Protein AF-A0A024EK20-F1 (afdb_monomer_lite)

InterPro domains:
  IPR036396 Cytochrome P450 superfamily [G3DSA:1.10.630.10] (1-147)
  IPR036396 Cytochrome P450 superfamily [SSF48264] (7-98)

Secondary structure (DSSP, 8-state):
--HHHHTTSS--HHHHHHHHHTTSEEEETTTTEEEE-SHHHHHHHHH-TT--SS-TT-SS-GGGTTSHHHHHHTT-GGG--THHHHHHHHHHHHHHTT--HHHHHHHHHTS---SSHHHHHIIIIIHHHHHHHHHTT-PPPPPP----

Radius of gyration: 21.8 Å; chains: 1; bounding box: 48×34×69 Å

pLDDT: mean 89.92, std 10.31, range [45.84, 97.5]

Sequence (148 aa):
MDPIIAATHTDPYPYYARLRAEGGLVFHQGLKLWVASSAQAVAAVLAHRDCHVRPAAEPVPKGIADGMAGKVFGQLMRMNEGERQRCPRSAIEPGFALIDVVEVNALVSARLITPDADGLYNAMFRGPVCVVAALLGFHRLRAGRSVS

Organism: NCBI:txid1147786

Structure (mmCIF, N/CA/C/O backbone):
data_AF-A0A024EK20-F1
#
_entry.id   AF-A0A024EK20-F1
#
loop_
_atom_site.group_PDB
_atom_site.id
_atom_site.type_symbol
_atom_site.label_atom_id
_atom_site.label_alt_id
_atom_site.label_comp_id
_atom_site.label_asym_id
_atom_site.label_entity_id
_atom_site.label_seq_id
_atom_site.pdbx_PDB_ins_code
_atom_site.Cartn_x
_atom_site.Cartn_y
_atom_site.Cartn_z
_atom_site.occupancy
_atom_site.B_iso_or_equiv
_atom_site.auth_seq_id
_atom_site.auth_comp_id
_atom_site.auth_asym_id
_atom_site.auth_atom_id
_atom_site.pdbx_PDB_model_num
ATOM 1 N N . MET A 1 1 ? 3.972 11.016 20.501 1.00 81.00 1 MET A N 1
ATOM 2 C CA . MET A 1 1 ? 4.086 10.423 19.155 1.00 81.00 1 MET A CA 1
ATOM 3 C C . MET A 1 1 ? 2.761 9.761 18.850 1.00 81.00 1 MET A C 1
ATOM 5 O O . MET A 1 1 ? 2.305 8.982 19.681 1.00 81.00 1 MET A O 1
ATOM 9 N N . ASP A 1 2 ? 2.127 10.133 17.745 1.00 89.62 2 ASP A N 1
ATOM 10 C CA . ASP A 1 2 ? 0.911 9.482 17.253 1.00 89.62 2 ASP A CA 1
ATOM 11 C C . ASP A 1 2 ? 1.260 8.437 16.165 1.00 89.62 2 ASP A C 1
ATOM 13 O O . ASP A 1 2 ? 2.407 8.408 15.701 1.00 89.62 2 ASP A O 1
ATOM 17 N N . PRO A 1 3 ? 0.310 7.574 15.760 1.00 89.94 3 PRO A N 1
ATOM 18 C CA . PRO A 1 3 ? 0.549 6.521 14.775 1.00 89.94 3 PRO A CA 1
ATOM 19 C C . PRO A 1 3 ? 1.042 7.002 13.406 1.00 89.94 3 PRO A C 1
ATOM 21 O O . PRO A 1 3 ? 1.777 6.273 12.745 1.00 89.94 3 PRO A O 1
ATOM 24 N N . ILE A 1 4 ? 0.651 8.201 12.967 1.00 91.88 4 ILE A N 1
ATOM 25 C CA . ILE A 1 4 ? 1.035 8.736 11.655 1.00 91.88 4 ILE A CA 1
ATOM 26 C C . ILE A 1 4 ? 2.481 9.226 11.709 1.00 91.88 4 ILE A C 1
ATOM 28 O O . ILE A 1 4 ? 3.279 8.886 10.839 1.00 91.88 4 ILE A O 1
ATOM 32 N N . ILE A 1 5 ? 2.846 9.959 12.762 1.00 92.56 5 ILE A N 1
ATOM 33 C CA . ILE A 1 5 ? 4.222 10.431 12.971 1.00 92.56 5 ILE A CA 1
ATOM 34 C C . ILE A 1 5 ? 5.175 9.252 13.202 1.00 92.56 5 ILE A C 1
ATOM 36 O O . ILE A 1 5 ? 6.322 9.284 12.751 1.00 92.56 5 ILE A O 1
ATOM 40 N N . ALA A 1 6 ? 4.710 8.195 13.876 1.00 92.81 6 ALA A N 1
ATOM 41 C CA . ALA A 1 6 ? 5.500 6.987 14.082 1.00 92.81 6 ALA A CA 1
ATOM 42 C C . ALA A 1 6 ? 5.962 6.370 12.752 1.00 92.81 6 ALA A C 1
ATOM 44 O O . ALA A 1 6 ? 7.110 5.956 12.655 1.00 92.81 6 ALA A O 1
ATOM 45 N N . ALA A 1 7 ? 5.139 6.385 11.6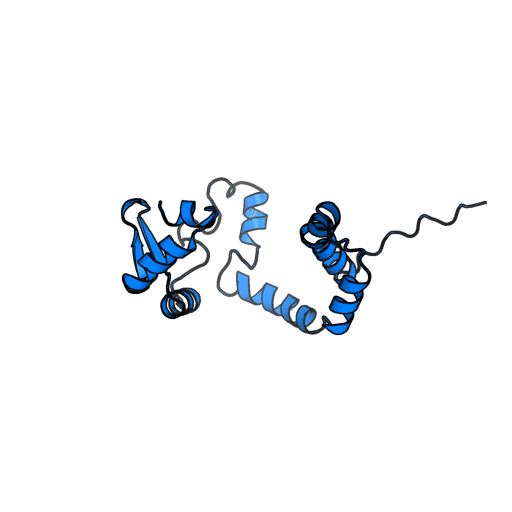99 1.00 89.94 7 ALA A N 1
ATOM 46 C CA . ALA A 1 7 ? 5.501 5.811 10.399 1.00 89.94 7 ALA A CA 1
ATOM 47 C C . ALA A 1 7 ? 6.734 6.461 9.743 1.00 89.94 7 ALA A C 1
ATOM 49 O O . ALA A 1 7 ? 7.382 5.835 8.907 1.00 89.94 7 ALA A O 1
ATOM 50 N N . THR A 1 8 ? 7.072 7.693 10.131 1.00 93.19 8 THR A N 1
ATOM 51 C CA . THR A 1 8 ? 8.235 8.437 9.625 1.00 93.19 8 THR A CA 1
ATOM 52 C C . THR A 1 8 ? 9.340 8.615 10.668 1.00 93.19 8 THR A C 1
ATOM 54 O O . THR A 1 8 ? 10.322 9.304 10.404 1.00 93.19 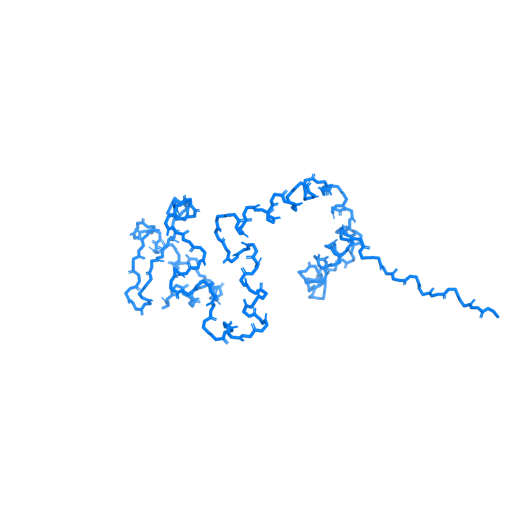8 THR A O 1
ATOM 57 N N . HIS A 1 9 ? 9.183 8.053 11.869 1.00 94.06 9 HIS A N 1
ATOM 58 C CA . HIS A 1 9 ? 10.192 8.150 12.921 1.00 94.06 9 HIS A CA 1
ATOM 59 C C . HIS A 1 9 ? 11.378 7.223 12.628 1.00 94.06 9 HIS A C 1
ATOM 61 O O . HIS A 1 9 ? 11.190 6.115 12.133 1.00 94.06 9 HIS A O 1
ATOM 67 N N . THR A 1 10 ? 12.594 7.649 12.985 1.00 95.50 10 THR A N 1
ATOM 68 C CA . THR A 1 10 ? 13.831 6.881 12.746 1.00 95.50 10 THR A CA 1
ATOM 69 C C . THR A 1 10 ? 13.816 5.507 13.418 1.00 95.50 10 THR A C 1
ATOM 71 O O . THR A 1 10 ? 14.330 4.542 12.864 1.00 95.50 10 THR A O 1
ATOM 74 N N . ASP A 1 11 ? 13.207 5.413 14.600 1.00 95.12 11 ASP A N 1
ATOM 75 C CA . ASP A 1 11 ? 13.003 4.153 15.318 1.00 95.12 11 ASP A CA 1
ATOM 76 C C . ASP A 1 11 ? 11.565 4.064 15.856 1.00 95.12 11 ASP A C 1
ATOM 78 O O . ASP A 1 11 ? 11.273 4.562 16.949 1.00 95.12 11 ASP A O 1
ATOM 82 N N . PRO A 1 12 ? 10.614 3.522 15.080 1.00 95.56 12 PRO A N 1
ATOM 83 C CA . PRO A 1 12 ? 9.216 3.465 15.492 1.00 95.56 12 PRO A CA 1
ATOM 84 C C . PRO A 1 12 ? 8.878 2.199 16.289 1.00 95.56 12 PRO A C 1
ATOM 86 O O . PRO A 1 12 ? 7.772 2.065 16.821 1.00 95.56 12 PRO A O 1
ATOM 89 N N . TYR A 1 13 ? 9.812 1.252 16.394 1.00 95.12 13 TYR A N 1
ATOM 90 C CA . TYR A 1 13 ? 9.545 -0.075 16.940 1.00 95.12 13 TYR A CA 1
ATOM 91 C C . TYR A 1 13 ? 9.150 -0.070 18.425 1.00 95.12 13 TYR A C 1
ATOM 93 O O . TYR A 1 13 ? 8.209 -0.799 18.764 1.00 95.12 13 TYR A O 1
ATOM 101 N N . PRO A 1 14 ? 9.740 0.767 19.308 1.00 95.12 14 PRO A N 1
ATOM 102 C CA . PRO A 1 14 ? 9.278 0.885 20.692 1.00 95.12 14 PRO A CA 1
ATOM 103 C C . PRO A 1 14 ? 7.827 1.372 20.804 1.00 95.12 14 PRO A C 1
ATOM 105 O O . PRO A 1 14 ? 7.084 0.953 21.692 1.00 95.12 14 PRO A O 1
ATOM 108 N N . TYR A 1 15 ? 7.390 2.248 19.895 1.00 93.25 15 TYR A N 1
ATOM 109 C CA . TYR A 1 15 ? 6.005 2.711 19.846 1.00 93.25 15 TYR A CA 1
ATOM 110 C C . TYR A 1 15 ? 5.056 1.589 19.398 1.00 93.25 15 TYR A C 1
ATOM 112 O O . TYR A 1 15 ? 4.066 1.316 20.078 1.00 93.25 15 TYR A O 1
ATOM 120 N N . TYR A 1 16 ? 5.393 0.866 18.326 1.00 93.88 16 TYR A N 1
ATOM 121 C CA . TYR A 1 16 ? 4.591 -0.271 17.860 1.00 93.88 16 TYR A CA 1
ATOM 122 C C . TYR A 1 16 ? 4.528 -1.419 18.874 1.00 93.88 16 TYR A C 1
ATOM 124 O O . TYR A 1 16 ? 3.502 -2.089 18.973 1.00 93.88 16 TYR A O 1
ATOM 132 N N . ALA A 1 17 ? 5.594 -1.644 19.648 1.00 94.06 17 ALA A N 1
ATOM 133 C CA . ALA A 1 17 ? 5.604 -2.645 20.712 1.00 94.06 17 ALA A CA 1
ATOM 134 C C . ALA A 1 17 ? 4.563 -2.340 21.799 1.00 94.06 17 ALA A C 1
ATOM 136 O O . ALA A 1 17 ? 3.838 -3.246 22.209 1.00 94.06 17 ALA A O 1
ATOM 137 N N . ARG A 1 18 ? 4.427 -1.070 22.205 1.00 93.06 18 ARG A N 1
ATOM 138 C CA . ARG A 1 18 ? 3.392 -0.646 23.162 1.00 93.06 18 ARG A CA 1
ATOM 139 C C . ARG A 1 18 ? 1.985 -0.856 22.612 1.00 93.06 18 ARG A C 1
ATOM 141 O O . ARG A 1 18 ? 1.178 -1.505 23.265 1.00 93.06 18 ARG A O 1
ATOM 148 N N . LEU A 1 19 ? 1.729 -0.432 21.373 1.00 92.06 19 LEU A N 1
ATOM 149 C CA . LEU A 1 19 ? 0.428 -0.647 20.727 1.00 92.06 19 LEU A CA 1
ATOM 150 C C . LEU A 1 19 ? 0.046 -2.130 20.623 1.00 92.06 19 LEU A C 1
ATOM 152 O O . LEU A 1 19 ? -1.134 -2.468 20.679 1.00 92.06 19 LEU A O 1
ATOM 156 N N . ARG A 1 20 ? 1.023 -3.029 20.441 1.00 93.75 20 ARG A N 1
ATOM 157 C CA . ARG A 1 20 ? 0.767 -4.477 20.449 1.00 93.75 20 ARG A CA 1
ATOM 158 C C . ARG A 1 20 ? 0.411 -4.992 21.840 1.00 93.75 20 ARG A C 1
ATOM 160 O O . ARG A 1 20 ? -0.474 -5.835 21.947 1.00 93.75 20 ARG A O 1
ATOM 167 N N . ALA A 1 21 ? 1.075 -4.489 22.880 1.00 93.50 21 ALA A N 1
ATOM 168 C CA . ALA A 1 21 ? 0.801 -4.864 24.266 1.00 93.50 21 ALA A CA 1
ATOM 169 C C . ALA A 1 21 ? -0.602 -4.429 24.735 1.00 93.50 21 ALA A C 1
ATOM 171 O O . ALA A 1 21 ? -1.185 -5.077 25.596 1.00 93.50 21 ALA A O 1
ATOM 172 N N . GLU A 1 22 ? -1.174 -3.389 24.122 1.00 91.12 22 GLU A N 1
ATOM 173 C CA . GLU A 1 22 ? -2.534 -2.889 24.387 1.00 91.12 22 GLU A CA 1
ATOM 174 C C . GLU A 1 22 ? -3.654 -3.725 23.728 1.00 91.12 22 GLU A C 1
ATOM 176 O O . GLU A 1 22 ? -4.821 -3.346 23.771 1.00 91.12 22 GLU A O 1
ATOM 181 N N . GLY A 1 23 ? -3.327 -4.873 23.120 1.00 86.56 23 GLY A N 1
ATOM 182 C CA . GLY A 1 23 ? -4.309 -5.804 22.545 1.00 86.56 23 GLY A CA 1
ATOM 183 C C . GLY A 1 23 ? -4.365 -5.819 21.016 1.00 86.56 23 GLY A C 1
ATOM 184 O O . GLY A 1 23 ? -5.153 -6.561 20.435 1.00 86.56 23 GLY A O 1
ATOM 185 N N . GLY A 1 24 ? -3.512 -5.052 20.331 1.00 88.19 24 GLY A N 1
ATOM 186 C CA . GLY A 1 24 ? -3.319 -5.185 18.884 1.00 88.19 24 GLY A CA 1
ATOM 187 C C . GLY A 1 24 ? -4.331 -4.452 17.996 1.00 88.19 24 GLY A C 1
ATOM 188 O O . GLY A 1 24 ? -4.067 -4.319 16.803 1.00 88.19 24 GLY A O 1
ATOM 189 N N . LEU A 1 25 ? -5.447 -3.960 18.544 1.00 95.62 25 LEU A N 1
ATOM 190 C CA . LEU A 1 25 ? -6.407 -3.084 17.865 1.00 95.62 25 LEU A CA 1
ATOM 191 C C . LEU A 1 25 ? -6.903 -2.013 18.844 1.00 95.62 25 LEU A C 1
ATOM 193 O O . LEU A 1 25 ? -7.671 -2.310 19.755 1.00 95.62 25 LEU A O 1
ATOM 197 N N . VAL A 1 26 ? -6.465 -0.768 18.656 1.00 94.75 26 VAL A N 1
ATOM 198 C CA . VAL A 1 26 ? -6.724 0.327 19.606 1.00 94.75 26 VAL A CA 1
ATOM 199 C C . VAL A 1 26 ? -7.320 1.529 18.886 1.00 94.75 26 VAL A C 1
ATOM 201 O O . VAL A 1 26 ? -6.878 1.893 17.795 1.00 94.75 26 VAL A O 1
ATOM 204 N N . PHE A 1 27 ? -8.315 2.173 19.497 1.00 95.12 27 PHE A N 1
ATOM 205 C CA . PHE A 1 27 ? -8.850 3.434 18.993 1.00 95.12 27 PHE A CA 1
ATOM 206 C C . PHE A 1 27 ? -8.003 4.615 19.484 1.00 95.12 27 PHE A C 1
ATOM 208 O O . PHE A 1 27 ? -7.943 4.911 20.679 1.00 95.12 27 PHE A O 1
ATOM 215 N N . HIS A 1 28 ? -7.364 5.321 18.556 1.00 94.12 28 HIS A N 1
ATOM 216 C CA . HIS A 1 28 ? -6.553 6.494 18.851 1.00 94.12 28 HIS A CA 1
ATOM 217 C C . HIS A 1 28 ? -7.425 7.757 18.902 1.00 94.12 28 HIS A C 1
ATOM 219 O O . HIS A 1 28 ? -7.715 8.375 17.875 1.00 94.12 28 HIS A O 1
ATOM 225 N N . GLN A 1 29 ? -7.803 8.173 20.114 1.00 93.69 29 GLN A N 1
ATOM 226 C CA . GLN A 1 29 ? -8.745 9.275 20.366 1.00 93.69 29 GLN A CA 1
ATOM 227 C C . GLN A 1 29 ? -8.372 10.589 19.660 1.00 93.69 29 GLN A C 1
ATOM 229 O O . GLN A 1 29 ? -9.224 11.222 19.041 1.00 93.69 29 GLN A O 1
ATOM 234 N N . GLY A 1 30 ? -7.093 10.981 19.690 1.00 93.06 30 GLY A N 1
ATOM 235 C CA . GLY A 1 30 ? -6.644 12.251 19.104 1.00 93.06 30 GLY A CA 1
ATOM 236 C C . GLY A 1 30 ? -6.760 12.316 17.577 1.00 93.06 30 GLY A C 1
ATOM 237 O O . GLY A 1 30 ? -7.002 13.383 17.027 1.00 93.06 30 GLY A O 1
ATOM 238 N N . LEU A 1 31 ? -6.641 11.170 16.898 1.00 93.69 31 LEU A N 1
ATOM 239 C CA . LEU A 1 31 ? -6.736 11.074 15.432 1.00 93.69 31 LEU A CA 1
ATOM 240 C C . LEU A 1 31 ? -8.089 10.520 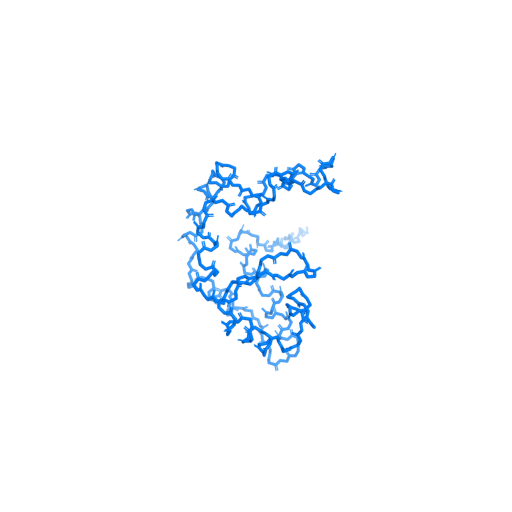14.969 1.00 93.69 31 LEU A C 1
ATOM 242 O O . LEU A 1 31 ? -8.355 10.479 13.772 1.00 93.69 31 LEU A O 1
ATOM 246 N N . LYS A 1 32 ? -8.934 10.087 15.912 1.00 94.75 32 LYS A N 1
ATOM 247 C CA . LYS A 1 32 ? -10.243 9.472 15.667 1.00 94.75 32 LYS A CA 1
ATOM 248 C C . LYS A 1 32 ? -10.179 8.310 14.666 1.00 94.75 32 LYS A C 1
ATOM 250 O O . LYS A 1 32 ? -11.024 8.200 13.782 1.00 94.75 32 LYS A O 1
ATOM 255 N N . LEU A 1 33 ? -9.175 7.446 14.812 1.00 93.94 33 LEU A N 1
ATOM 256 C CA . LEU A 1 33 ? -8.962 6.283 13.948 1.00 93.94 33 LEU A CA 1
ATOM 257 C C . LEU A 1 33 ? -8.654 5.023 14.752 1.00 93.94 33 LEU A C 1
ATOM 259 O O . LEU A 1 33 ? -8.214 5.091 15.900 1.00 93.94 33 LEU A O 1
ATOM 263 N N . TRP A 1 34 ? -8.862 3.872 14.123 1.00 95.19 34 TRP A N 1
ATOM 264 C CA . TRP A 1 34 ? -8.442 2.576 14.645 1.00 95.19 34 TRP A CA 1
ATOM 265 C C . TRP A 1 34 ? -7.031 2.239 14.167 1.00 95.19 34 TRP A C 1
ATOM 267 O O . TRP A 1 34 ? -6.708 2.420 12.995 1.00 95.19 34 TRP A O 1
ATOM 277 N N . VAL A 1 35 ? -6.206 1.722 15.074 1.00 95.56 35 VAL A N 1
ATOM 278 C CA . VAL A 1 35 ? -4.840 1.274 14.798 1.00 95.56 35 VAL A CA 1
ATOM 279 C C . VAL A 1 35 ? -4.768 -0.230 15.007 1.00 95.56 35 VAL A C 1
ATOM 281 O O . VAL A 1 35 ? -4.817 -0.700 16.142 1.00 95.56 35 VAL A O 1
ATOM 284 N N . ALA A 1 36 ? -4.629 -0.980 13.916 1.00 96.75 36 ALA A N 1
ATOM 285 C CA . ALA A 1 36 ? -4.282 -2.394 13.962 1.00 96.75 36 ALA A CA 1
ATOM 286 C C . ALA A 1 36 ? -2.752 -2.532 14.019 1.00 96.75 36 ALA A C 1
ATOM 288 O O . ALA A 1 36 ? -2.052 -2.093 13.110 1.00 96.75 36 ALA A O 1
ATOM 289 N N . SER A 1 37 ? -2.228 -3.107 15.099 1.00 95.31 37 SER A N 1
ATOM 290 C CA . SER A 1 37 ? -0.790 -3.176 15.399 1.00 95.31 37 SER A CA 1
ATOM 291 C C . SER A 1 37 ? -0.262 -4.606 15.563 1.00 95.31 37 SER A C 1
ATOM 293 O O . SER A 1 37 ? 0.952 -4.818 15.491 1.00 95.31 37 SER A O 1
ATOM 295 N N . SER A 1 38 ? -1.139 -5.597 15.767 1.00 94.62 38 SER A N 1
ATOM 296 C CA . SER A 1 38 ? -0.775 -7.020 15.771 1.00 94.62 38 SER A CA 1
ATOM 297 C C . SER A 1 38 ? -0.992 -7.654 14.397 1.00 94.62 38 SER A C 1
ATOM 299 O O . SER A 1 38 ? -1.881 -7.248 13.651 1.00 94.62 38 SER A O 1
ATOM 301 N N . ALA A 1 39 ? -0.212 -8.690 14.066 1.00 95.25 39 ALA A N 1
ATOM 302 C CA . ALA A 1 39 ? -0.371 -9.417 12.803 1.00 95.25 39 ALA A CA 1
ATOM 303 C C . ALA A 1 39 ? -1.798 -9.969 12.632 1.00 95.25 39 ALA A C 1
ATOM 305 O O . ALA A 1 39 ? -2.370 -9.876 11.551 1.00 95.25 39 ALA A O 1
ATOM 306 N N . GLN A 1 40 ? -2.395 -10.473 13.718 1.00 95.62 40 GLN A N 1
ATOM 307 C CA . GLN A 1 40 ? -3.771 -10.964 13.727 1.00 95.62 40 GLN A CA 1
ATOM 308 C C . GLN A 1 40 ? -4.784 -9.850 13.434 1.00 95.62 40 GLN A C 1
ATOM 310 O O . GLN A 1 40 ? -5.655 -10.037 12.589 1.00 95.62 40 GLN A O 1
ATOM 315 N N . ALA A 1 41 ? -4.671 -8.693 14.096 1.00 96.50 41 ALA A N 1
ATOM 316 C CA . ALA A 1 41 ? -5.583 -7.574 13.871 1.00 96.50 41 ALA A CA 1
ATOM 317 C C . ALA A 1 41 ? -5.440 -7.004 12.455 1.00 96.50 41 ALA A C 1
ATOM 319 O O . ALA A 1 41 ? -6.442 -6.736 11.799 1.00 96.50 41 ALA A O 1
ATOM 320 N N . VAL A 1 42 ? -4.206 -6.870 11.957 1.00 96.81 42 VAL A N 1
ATOM 321 C CA . VAL A 1 42 ? -3.936 -6.413 10.586 1.00 96.81 42 VAL A CA 1
ATOM 322 C C . VAL A 1 42 ? -4.543 -7.377 9.570 1.00 96.81 42 VAL A C 1
ATOM 324 O O . VAL A 1 42 ? -5.266 -6.939 8.679 1.00 96.81 42 VAL A O 1
ATOM 327 N N . ALA A 1 43 ? -4.313 -8.684 9.722 1.00 97.50 43 ALA A N 1
ATOM 328 C CA . ALA A 1 43 ? -4.891 -9.689 8.834 1.00 97.50 43 ALA A CA 1
ATOM 329 C C . ALA A 1 43 ? -6.427 -9.673 8.872 1.00 97.50 43 ALA A C 1
ATOM 331 O O . ALA A 1 43 ? -7.061 -9.720 7.821 1.00 97.50 43 ALA A O 1
ATOM 332 N N . ALA A 1 44 ? -7.024 -9.548 10.063 1.00 96.69 44 ALA A N 1
ATOM 333 C CA . ALA A 1 44 ? -8.472 -9.459 10.219 1.00 96.69 44 ALA A CA 1
ATOM 334 C C . ALA A 1 44 ? -9.045 -8.229 9.502 1.00 96.69 44 ALA A C 1
ATOM 336 O O . ALA A 1 44 ? -10.005 -8.370 8.754 1.00 96.69 44 ALA A O 1
ATOM 337 N N . VAL A 1 45 ? -8.436 -7.049 9.668 1.00 96.38 45 VAL A N 1
ATOM 338 C CA . VAL A 1 45 ? -8.864 -5.812 8.992 1.00 96.38 45 VAL A CA 1
ATOM 339 C C . VAL A 1 45 ? -8.733 -5.931 7.474 1.00 96.38 45 VAL A C 1
ATOM 341 O O . VAL A 1 45 ? -9.674 -5.598 6.762 1.00 96.38 45 VAL A O 1
ATOM 344 N N . LEU A 1 46 ? -7.607 -6.445 6.968 1.00 95.62 46 LEU A N 1
ATOM 345 C CA . LEU A 1 46 ? -7.376 -6.596 5.524 1.00 95.62 46 LEU A CA 1
ATOM 346 C C . LEU A 1 46 ? -8.308 -7.623 4.860 1.00 95.62 46 LEU A C 1
ATOM 348 O O . LEU A 1 46 ? -8.539 -7.538 3.657 1.00 95.62 46 LEU A O 1
ATOM 352 N N . ALA A 1 47 ? -8.830 -8.589 5.620 1.00 95.75 47 ALA A N 1
ATOM 353 C CA . ALA A 1 47 ? -9.774 -9.594 5.133 1.00 95.75 47 ALA A CA 1
ATOM 354 C C . ALA A 1 47 ? -11.249 -9.220 5.375 1.00 95.75 47 ALA A C 1
ATOM 356 O O . ALA A 1 47 ? -12.146 -9.908 4.879 1.00 95.75 47 ALA A O 1
ATOM 357 N N . HIS A 1 48 ? -11.529 -8.173 6.158 1.00 95.56 48 HIS A N 1
ATOM 358 C CA . HIS A 1 48 ? -12.892 -7.837 6.551 1.00 95.56 48 HIS A CA 1
ATOM 359 C C . HIS A 1 48 ? -13.638 -7.137 5.415 1.00 95.56 48 HIS A C 1
ATOM 361 O O . HIS A 1 48 ? -13.220 -6.086 4.937 1.00 95.56 48 HIS A O 1
ATOM 367 N N . ARG A 1 49 ? -14.801 -7.672 5.030 1.00 91.88 49 ARG A N 1
ATOM 368 C CA . ARG A 1 49 ? -15.581 -7.175 3.883 1.00 91.88 49 ARG A CA 1
ATOM 369 C C . ARG A 1 49 ? -16.004 -5.703 3.997 1.00 91.88 49 ARG A C 1
ATOM 371 O O . ARG A 1 49 ? -16.189 -5.060 2.978 1.00 91.88 49 ARG A O 1
ATOM 378 N N . ASP A 1 50 ? -16.188 -5.202 5.222 1.00 91.94 50 ASP A N 1
ATOM 379 C CA . ASP A 1 50 ? -16.629 -3.821 5.470 1.00 91.94 50 ASP A CA 1
ATOM 380 C C . ASP A 1 50 ? -15.441 -2.831 5.530 1.00 91.94 50 ASP A C 1
ATOM 382 O O . ASP A 1 50 ? -15.633 -1.615 5.585 1.00 91.94 50 ASP A O 1
ATOM 386 N N . CYS A 1 51 ? -14.200 -3.332 5.536 1.00 93.50 51 CYS A N 1
ATOM 387 C CA . CYS A 1 51 ? -12.993 -2.511 5.515 1.00 93.50 51 CYS A CA 1
ATOM 388 C C . CYS A 1 51 ? -12.601 -2.213 4.067 1.00 93.50 51 CYS A C 1
ATOM 390 O O . CYS A 1 51 ? -11.876 -2.971 3.433 1.00 93.50 51 CYS A O 1
ATOM 392 N N . HIS A 1 52 ? -13.094 -1.090 3.550 1.00 93.19 52 HIS A N 1
ATOM 393 C CA . HIS A 1 52 ? -12.840 -0.673 2.173 1.00 93.19 52 HIS A CA 1
ATOM 394 C C . HIS A 1 52 ? -11.586 0.200 2.036 1.00 93.19 52 HIS A C 1
ATOM 396 O O . HIS A 1 52 ? -11.234 0.969 2.933 1.00 93.19 52 HIS A O 1
ATOM 402 N N . VAL A 1 53 ? -10.979 0.179 0.848 1.00 93.75 53 VAL A N 1
ATOM 403 C CA . VAL A 1 53 ? -9.840 1.032 0.465 1.00 93.75 53 VAL A CA 1
ATOM 404 C C . VAL A 1 53 ? -10.166 2.530 0.464 1.00 93.75 53 VAL A C 1
ATOM 406 O O . VAL A 1 53 ? -9.267 3.362 0.609 1.00 93.75 53 VAL A O 1
ATOM 409 N N . ARG A 1 54 ? -11.442 2.900 0.298 1.00 94.19 54 ARG A N 1
ATOM 410 C CA . ARG A 1 54 ? -11.921 4.290 0.310 1.00 94.19 54 ARG A CA 1
ATOM 411 C C . ARG A 1 54 ? -13.158 4.428 1.202 1.00 94.19 54 ARG A C 1
ATOM 413 O O . ARG A 1 54 ? -14.018 3.546 1.177 1.00 94.19 54 ARG A O 1
ATOM 420 N N . PRO A 1 55 ? -13.311 5.546 1.936 1.00 91.69 55 PRO A N 1
ATOM 421 C CA . PRO A 1 55 ? -14.562 5.849 2.624 1.00 91.69 55 PRO A CA 1
ATOM 422 C C . PRO A 1 55 ? -15.737 5.868 1.639 1.00 91.69 55 PRO A C 1
ATOM 424 O O . PRO A 1 55 ? -15.632 6.462 0.568 1.00 91.69 55 PRO A O 1
ATOM 427 N N . ALA A 1 56 ? -16.877 5.282 2.015 1.00 90.00 56 ALA A N 1
ATOM 428 C CA . ALA A 1 56 ? -18.052 5.198 1.140 1.00 90.00 56 ALA A CA 1
ATOM 429 C C . ALA A 1 56 ? -18.567 6.576 0.676 1.00 90.00 56 ALA A C 1
ATOM 431 O O . ALA A 1 56 ? -19.036 6.715 -0.449 1.00 90.00 56 ALA A O 1
ATOM 432 N N . ALA A 1 57 ? -18.436 7.601 1.526 1.00 92.25 57 ALA A N 1
ATOM 433 C CA . ALA A 1 57 ? -18.813 8.979 1.211 1.00 92.25 57 ALA A CA 1
ATOM 434 C C . ALA A 1 57 ? -17.763 9.741 0.375 1.00 92.25 57 ALA A C 1
ATOM 436 O O . ALA A 1 57 ? -18.038 10.844 -0.091 1.00 92.25 57 ALA A O 1
ATOM 437 N N . GLU A 1 58 ? -16.558 9.190 0.200 1.00 94.75 58 GLU A N 1
ATOM 438 C CA . GLU A 1 58 ? -15.461 9.829 -0.535 1.00 94.75 58 GLU A CA 1
ATOM 439 C C . GLU A 1 58 ? -14.656 8.805 -1.366 1.00 94.75 58 GLU A C 1
ATOM 441 O O . GLU A 1 58 ? -13.443 8.622 -1.160 1.00 94.75 58 GLU A O 1
ATOM 446 N N . PRO A 1 59 ? -15.318 8.117 -2.325 1.00 93.75 59 PRO A N 1
ATOM 447 C CA . PRO A 1 59 ? -14.667 7.123 -3.178 1.00 93.75 59 PRO A CA 1
ATOM 448 C C . PRO A 1 59 ? -13.523 7.747 -3.988 1.00 93.75 59 PRO A C 1
ATOM 450 O O . PRO A 1 59 ? -12.447 7.164 -4.086 1.00 93.75 59 PRO A O 1
ATOM 453 N N . VAL A 1 60 ? -13.709 8.980 -4.468 1.00 96.19 60 VAL A N 1
ATOM 454 C CA . VAL A 1 60 ? -12.651 9.840 -5.016 1.00 96.19 60 VAL A CA 1
ATOM 455 C C . VAL A 1 60 ? -12.430 11.005 -4.041 1.00 96.19 60 VAL A C 1
ATOM 457 O O . VAL A 1 60 ? -13.423 11.583 -3.598 1.00 96.19 60 VAL A O 1
ATOM 460 N N . PRO A 1 61 ? -11.177 11.364 -3.687 1.00 95.38 61 PRO A N 1
ATOM 461 C CA . PRO A 1 61 ? -10.908 12.504 -2.816 1.00 95.38 61 PRO A CA 1
ATOM 462 C C . PRO A 1 61 ? -11.523 13.799 -3.358 1.00 95.38 61 PRO A C 1
ATOM 464 O O . PRO A 1 61 ? -11.326 14.132 -4.529 1.00 95.38 61 PRO A O 1
ATOM 467 N N . LYS A 1 62 ? -12.208 14.563 -2.503 1.00 96.12 62 LYS A N 1
ATOM 468 C CA . LYS A 1 62 ? -12.934 15.788 -2.885 1.00 96.12 62 LYS A CA 1
ATOM 469 C C . LYS A 1 62 ? -12.046 16.796 -3.608 1.00 96.12 62 LYS A C 1
ATOM 471 O O . LYS A 1 62 ? -12.469 17.387 -4.590 1.00 96.12 62 LYS A O 1
ATOM 476 N N . GLY A 1 63 ? -10.790 16.928 -3.177 1.00 96.56 63 GLY A N 1
ATOM 477 C CA . GLY A 1 63 ? -9.829 17.862 -3.774 1.00 96.56 63 GLY A CA 1
ATOM 478 C C . GLY A 1 63 ? -9.447 17.564 -5.229 1.00 96.56 63 GLY A C 1
ATOM 479 O O . GLY A 1 63 ? -8.874 18.428 -5.882 1.00 96.56 63 GLY A O 1
ATOM 480 N N . ILE A 1 64 ? -9.747 16.366 -5.747 1.00 96.44 64 ILE A N 1
ATOM 481 C CA . ILE A 1 64 ? -9.470 15.995 -7.145 1.00 96.44 64 ILE A CA 1
ATOM 482 C C . ILE A 1 64 ? -10.719 15.552 -7.912 1.00 96.44 64 ILE A C 1
ATOM 484 O O . ILE A 1 64 ? -10.607 15.252 -9.101 1.00 96.44 64 ILE A O 1
ATOM 488 N N . ALA A 1 65 ? -11.880 15.489 -7.253 1.00 95.88 65 ALA A N 1
ATOM 489 C CA . ALA A 1 65 ? -13.083 14.844 -7.772 1.00 95.88 65 ALA A CA 1
ATOM 490 C C . ALA A 1 65 ? -13.566 15.451 -9.098 1.00 95.88 65 ALA A C 1
ATOM 492 O O . ALA A 1 65 ? -13.902 14.709 -10.019 1.00 95.88 65 ALA A O 1
ATOM 493 N N . ASP A 1 66 ? -13.506 16.777 -9.224 1.00 95.69 66 ASP A N 1
ATOM 494 C CA . ASP A 1 66 ? -14.035 17.505 -10.385 1.00 95.69 66 ASP A CA 1
ATOM 495 C C . ASP A 1 66 ? -13.067 17.541 -11.585 1.00 95.69 66 ASP A C 1
ATOM 497 O O . ASP A 1 66 ? -13.398 18.043 -12.660 1.00 95.69 66 ASP A O 1
ATOM 501 N N . GLY A 1 67 ? -11.853 17.004 -11.426 1.00 95.69 67 GLY A N 1
ATOM 502 C CA . GLY A 1 67 ? -10.790 17.070 -12.425 1.00 95.69 67 GLY A CA 1
ATOM 503 C C . GLY A 1 67 ? -10.525 15.760 -13.167 1.00 95.69 67 GLY A C 1
ATOM 504 O O . GLY A 1 67 ? -10.981 14.674 -12.805 1.00 95.69 67 GLY A O 1
ATOM 505 N N . MET A 1 68 ? -9.669 15.841 -14.191 1.00 96.88 68 MET A N 1
ATOM 506 C CA . MET A 1 68 ? -9.144 14.654 -14.882 1.00 96.88 68 MET A CA 1
ATOM 507 C C . MET A 1 68 ? -8.399 13.709 -13.932 1.00 96.88 68 MET A C 1
ATOM 509 O O . MET A 1 68 ? -8.492 12.493 -14.082 1.00 96.88 68 MET A O 1
ATOM 513 N N . ALA A 1 69 ? -7.720 14.260 -12.922 1.00 96.25 69 ALA A N 1
ATOM 514 C CA . ALA A 1 69 ? -7.083 13.473 -11.873 1.00 96.25 69 ALA A CA 1
ATOM 515 C C . ALA A 1 69 ? -8.099 12.597 -11.120 1.00 96.25 69 ALA A C 1
ATOM 517 O O . ALA A 1 69 ? -7.826 11.420 -10.905 1.00 96.25 69 ALA A O 1
ATOM 518 N N . GLY A 1 70 ? -9.283 13.124 -10.789 1.00 96.56 70 GLY A N 1
ATOM 519 C CA . GLY A 1 70 ? -10.362 12.361 -10.160 1.00 96.56 70 GLY A CA 1
ATOM 520 C C . GLY A 1 70 ? -10.902 11.249 -11.053 1.00 96.56 70 GLY A C 1
ATOM 521 O O . GLY A 1 70 ? -11.098 10.129 -10.582 1.00 96.56 70 GLY A O 1
ATOM 522 N N . LYS A 1 71 ? -11.054 11.517 -12.357 1.00 95.62 71 LYS A N 1
ATOM 523 C CA . LYS A 1 71 ? -11.470 10.498 -13.338 1.00 95.62 71 LYS A CA 1
ATOM 524 C C . LYS A 1 71 ? -10.481 9.335 -13.406 1.00 95.62 71 LYS A C 1
ATOM 526 O O . LYS A 1 71 ? -10.900 8.185 -13.327 1.00 95.62 71 LYS A O 1
ATOM 531 N N . VAL A 1 72 ? -9.182 9.628 -13.505 1.00 95.31 72 VAL A N 1
ATOM 532 C CA . VAL A 1 72 ? -8.133 8.594 -13.510 1.00 95.31 72 VAL A CA 1
ATOM 533 C C . VAL A 1 72 ? -8.090 7.871 -12.167 1.00 95.31 72 VAL A C 1
ATOM 535 O O . VAL A 1 72 ? -8.068 6.644 -12.135 1.00 95.31 72 VAL A O 1
ATOM 538 N N . PHE A 1 73 ? -8.136 8.607 -11.053 1.00 95.50 73 PHE A N 1
ATOM 539 C CA . PHE A 1 73 ? -8.120 8.036 -9.707 1.00 95.50 73 PHE A CA 1
ATOM 540 C C . PHE A 1 73 ? -9.246 7.018 -9.509 1.00 95.50 73 PHE A C 1
ATOM 542 O O . PHE A 1 73 ? -8.993 5.910 -9.039 1.00 95.50 73 PHE A O 1
ATOM 549 N N . GLY A 1 74 ? -10.468 7.360 -9.928 1.00 93.69 74 GLY A N 1
ATOM 550 C CA . GLY A 1 74 ? -11.637 6.486 -9.832 1.00 93.69 74 GLY A CA 1
ATOM 551 C C . GLY A 1 74 ? -11.541 5.205 -10.666 1.00 93.69 74 GLY A C 1
ATOM 552 O O . GLY A 1 74 ? -12.304 4.275 -10.422 1.00 93.69 74 GLY A O 1
ATOM 553 N N . GLN A 1 75 ? -10.600 5.115 -11.608 1.00 92.56 75 GLN A N 1
ATOM 554 C CA . GLN A 1 75 ? -10.345 3.919 -12.418 1.00 92.56 75 GLN A CA 1
ATOM 555 C C . GLN A 1 75 ? -9.206 3.050 -11.869 1.00 92.56 75 GLN A C 1
ATOM 557 O O . GLN A 1 75 ? -9.029 1.916 -12.312 1.00 92.56 75 GLN A O 1
ATOM 562 N N . LEU A 1 76 ? -8.414 3.547 -10.912 1.00 94.38 76 LEU A N 1
ATOM 563 C CA . LEU A 1 76 ? -7.285 2.790 -10.380 1.00 94.38 76 LEU A CA 1
ATOM 564 C C . LEU A 1 76 ? -7.779 1.586 -9.573 1.00 94.38 76 LEU A C 1
ATOM 566 O O . LEU A 1 76 ? -8.472 1.740 -8.567 1.00 94.38 76 LEU A O 1
ATOM 570 N N . MET A 1 77 ? -7.332 0.390 -9.964 1.00 93.62 77 MET A N 1
ATOM 571 C CA . MET A 1 77 ? -7.641 -0.872 -9.283 1.00 93.62 77 MET A CA 1
ATOM 572 C C . MET A 1 77 ? -7.377 -0.802 -7.771 1.00 93.62 77 MET A C 1
ATOM 574 O O . MET A 1 77 ? -8.221 -1.197 -6.977 1.00 93.62 77 MET A O 1
ATOM 578 N N . ARG A 1 78 ? -6.230 -0.240 -7.367 1.00 93.31 78 ARG A N 1
ATOM 579 C CA . ARG A 1 78 ? -5.817 -0.111 -5.955 1.00 93.31 78 ARG A CA 1
ATOM 580 C C . ARG A 1 78 ? -6.652 0.878 -5.122 1.00 93.31 78 ARG A C 1
ATOM 582 O O . ARG A 1 78 ? -6.367 1.046 -3.944 1.00 93.31 78 ARG A O 1
ATOM 589 N N . MET A 1 79 ? -7.601 1.580 -5.742 1.00 95.31 79 MET A N 1
ATOM 590 C CA . MET A 1 79 ? -8.465 2.588 -5.112 1.00 95.31 79 MET A CA 1
ATOM 591 C C . MET A 1 79 ? -9.948 2.198 -5.164 1.00 95.31 79 MET A C 1
ATOM 593 O O . MET A 1 79 ? -10.805 3.019 -4.846 1.00 95.31 79 MET A O 1
ATOM 597 N N . ASN A 1 80 ? -10.261 0.973 -5.589 1.00 94.12 80 ASN A N 1
ATOM 598 C CA . ASN A 1 80 ? -11.623 0.499 -5.801 1.00 94.12 80 ASN A CA 1
ATOM 599 C C . ASN A 1 80 ? -11.895 -0.827 -5.084 1.00 94.12 80 ASN A C 1
ATOM 601 O O . ASN A 1 80 ? -10.975 -1.532 -4.684 1.00 94.12 80 ASN A O 1
ATOM 605 N N . GLU A 1 81 ? -13.181 -1.169 -5.014 1.00 92.25 81 GLU A N 1
ATOM 606 C CA . GLU A 1 81 ? -13.705 -2.450 -4.534 1.00 92.25 81 GLU A CA 1
ATOM 607 C C . GLU A 1 81 ? -14.526 -3.146 -5.630 1.00 92.25 81 GLU A C 1
ATOM 609 O O . GLU A 1 81 ? -14.915 -2.532 -6.634 1.00 92.25 81 GLU A O 1
ATOM 614 N N . GLY A 1 82 ? -14.855 -4.422 -5.420 1.00 91.69 82 GLY A N 1
ATOM 615 C CA . GLY A 1 82 ? -15.784 -5.160 -6.279 1.00 91.69 82 GLY A CA 1
ATOM 616 C C . GLY A 1 82 ? -15.282 -5.319 -7.717 1.00 91.69 82 GLY A C 1
ATOM 617 O O . GLY A 1 82 ? -14.087 -5.454 -7.955 1.00 91.69 82 GLY A O 1
ATOM 618 N N . GLU A 1 83 ? -16.188 -5.282 -8.697 1.00 92.25 83 GLU A N 1
ATOM 619 C CA . GLU A 1 83 ? -15.836 -5.455 -10.119 1.00 92.25 83 GLU A CA 1
ATOM 620 C C . GLU A 1 83 ? -14.856 -4.396 -10.643 1.00 92.25 83 GLU A C 1
ATOM 622 O O . GLU A 1 83 ? -13.997 -4.699 -11.468 1.00 92.25 83 GLU A O 1
ATOM 627 N N . ARG A 1 84 ? -14.910 -3.164 -10.116 1.00 91.06 84 ARG A N 1
ATOM 628 C CA . ARG A 1 84 ? -13.958 -2.101 -10.487 1.00 91.06 84 ARG A CA 1
ATOM 629 C C . ARG A 1 84 ? -12.522 -2.411 -10.056 1.00 91.06 84 ARG A C 1
ATOM 631 O O . ARG A 1 84 ? -11.588 -1.851 -10.621 1.00 91.06 84 ARG A O 1
ATOM 638 N N . GLN A 1 85 ? -12.346 -3.297 -9.080 1.00 93.44 85 GLN A N 1
ATOM 639 C CA . GLN A 1 85 ? -11.050 -3.828 -8.672 1.00 93.44 85 GLN A CA 1
ATOM 640 C C . GLN A 1 85 ? -10.760 -5.181 -9.341 1.00 93.44 85 GLN A C 1
ATOM 642 O O . GLN A 1 85 ? -9.659 -5.375 -9.853 1.00 93.44 85 GLN A O 1
ATOM 647 N N . ARG A 1 86 ? -11.736 -6.097 -9.383 1.00 93.38 86 ARG A N 1
ATOM 648 C CA . ARG A 1 86 ? -11.558 -7.465 -9.893 1.00 93.38 86 ARG A CA 1
ATOM 649 C C . ARG A 1 86 ? -11.292 -7.524 -11.390 1.00 93.38 86 ARG A C 1
ATOM 651 O O . ARG A 1 86 ? -10.305 -8.132 -11.779 1.00 93.38 86 ARG A O 1
ATOM 658 N N . CYS A 1 87 ? -12.106 -6.872 -12.221 1.00 91.88 87 CYS A N 1
ATOM 659 C CA . CYS A 1 87 ? -11.961 -6.922 -13.679 1.00 91.88 87 CYS A CA 1
ATOM 660 C C . CYS A 1 87 ? -10.555 -6.529 -14.168 1.00 91.88 87 CYS A C 1
ATOM 662 O O . CYS A 1 87 ? -9.931 -7.330 -14.869 1.00 91.88 87 CYS A O 1
ATOM 664 N N . PRO A 1 88 ? -10.006 -5.346 -13.808 1.00 91.06 88 PRO A N 1
ATOM 665 C CA . PRO A 1 88 ? -8.653 -4.993 -14.226 1.00 91.06 88 PRO A CA 1
ATOM 666 C C . PRO A 1 88 ? -7.602 -5.919 -13.608 1.00 91.06 88 PRO A C 1
ATOM 668 O O . PRO A 1 88 ? -6.623 -6.237 -14.277 1.00 91.06 88 PRO A O 1
ATOM 671 N N . ARG A 1 89 ? -7.803 -6.410 -12.375 1.00 91.31 89 ARG A N 1
ATOM 672 C CA . ARG A 1 89 ? -6.886 -7.382 -11.767 1.00 91.31 89 ARG A CA 1
ATOM 673 C C . ARG A 1 89 ? -6.815 -8.661 -12.585 1.00 91.31 89 ARG A C 1
ATOM 675 O O . ARG A 1 89 ? -5.723 -9.058 -12.963 1.00 91.31 89 ARG A O 1
ATOM 682 N N . SER A 1 90 ? -7.957 -9.265 -12.894 1.00 92.44 90 SER A N 1
ATOM 683 C CA . SER A 1 90 ? -8.032 -10.519 -13.644 1.00 92.44 90 SER A CA 1
ATOM 684 C C . SER A 1 90 ? -7.472 -10.399 -15.061 1.00 92.44 90 SER A C 1
ATOM 686 O O . SER A 1 90 ? -6.968 -11.382 -15.591 1.00 92.44 90 SER A O 1
ATOM 688 N N . ALA A 1 91 ? -7.512 -9.208 -15.665 1.00 91.56 91 ALA A N 1
ATOM 689 C CA . ALA A 1 91 ? -6.885 -8.961 -16.961 1.00 91.56 91 ALA A CA 1
ATOM 690 C C . ALA A 1 91 ? -5.345 -8.908 -16.891 1.00 91.56 91 ALA A C 1
ATOM 692 O O . ALA A 1 91 ? -4.682 -9.284 -17.853 1.00 91.56 91 ALA A O 1
ATOM 693 N N . ILE A 1 92 ? -4.771 -8.436 -15.776 1.00 89.62 92 ILE A N 1
ATOM 694 C CA . ILE A 1 92 ? -3.326 -8.171 -15.654 1.00 89.62 92 ILE A CA 1
ATOM 695 C C . ILE A 1 92 ? -2.593 -9.286 -14.880 1.00 89.62 92 ILE A C 1
ATOM 697 O O . ILE A 1 92 ? -1.470 -9.642 -15.229 1.00 89.62 92 ILE A O 1
ATOM 701 N N . GLU A 1 93 ? -3.214 -9.861 -13.847 1.00 92.44 93 GLU A N 1
ATOM 702 C CA . GLU A 1 93 ? -2.647 -10.891 -12.958 1.00 92.44 93 GLU A CA 1
ATOM 703 C C . GLU A 1 93 ? -2.060 -12.105 -13.704 1.00 92.44 93 GLU A C 1
ATOM 705 O O . GLU A 1 93 ? -0.945 -12.501 -13.359 1.00 92.44 93 GLU A O 1
ATOM 710 N N . PRO A 1 94 ? -2.686 -12.643 -14.773 1.00 93.06 94 PRO A N 1
ATOM 711 C CA . PRO A 1 94 ? -2.080 -13.723 -15.553 1.00 93.06 94 PRO A CA 1
ATOM 712 C C . PRO A 1 94 ? -0.742 -13.335 -16.195 1.00 93.06 94 PRO A C 1
ATOM 714 O O . PRO A 1 94 ? 0.166 -14.157 -16.259 1.00 93.06 94 PRO A O 1
ATOM 717 N N . GLY A 1 95 ? -0.589 -12.081 -16.633 1.00 89.62 95 GLY A N 1
ATOM 718 C CA . GLY A 1 95 ? 0.666 -11.585 -17.201 1.00 89.62 95 GLY A CA 1
ATOM 719 C C . GLY A 1 95 ? 1.795 -11.532 -16.170 1.00 89.62 95 GLY A C 1
ATOM 720 O O . GLY A 1 95 ? 2.936 -11.841 -16.496 1.00 89.62 95 GLY A O 1
ATOM 721 N N . PHE A 1 96 ? 1.482 -11.221 -14.908 1.00 88.19 96 PHE A N 1
ATOM 722 C CA . PHE A 1 96 ? 2.472 -11.250 -13.828 1.00 88.19 96 PHE A CA 1
ATOM 723 C C . PHE A 1 96 ? 2.974 -12.665 -13.521 1.00 88.19 96 PHE A C 1
ATOM 725 O O . PHE A 1 96 ? 4.134 -12.818 -13.150 1.00 88.19 96 PHE A O 1
ATOM 732 N N . ALA A 1 97 ? 2.146 -13.697 -13.712 1.00 88.94 97 ALA A N 1
ATOM 733 C CA . ALA A 1 97 ? 2.562 -15.089 -13.526 1.00 88.94 97 ALA A CA 1
ATOM 734 C C . ALA A 1 97 ? 3.597 -15.560 -14.569 1.00 88.94 97 ALA A C 1
ATOM 736 O O . ALA A 1 97 ? 4.249 -16.578 -14.356 1.00 88.94 97 ALA A O 1
ATOM 737 N N . LEU A 1 98 ? 3.755 -14.826 -15.677 1.00 90.06 98 LEU A N 1
ATOM 738 C CA . LEU A 1 98 ? 4.754 -15.106 -16.713 1.00 90.06 98 LEU A CA 1
ATOM 739 C C . LEU A 1 98 ? 6.128 -14.497 -16.406 1.00 90.06 98 LEU A C 1
ATOM 741 O O . LEU A 1 98 ? 7.080 -14.779 -17.127 1.00 90.06 98 LEU A O 1
ATOM 745 N N . ILE A 1 99 ? 6.240 -13.651 -15.378 1.00 90.94 99 ILE A N 1
ATOM 746 C CA . ILE A 1 99 ? 7.515 -13.033 -15.012 1.00 90.94 99 ILE A CA 1
ATOM 747 C C . ILE A 1 99 ? 8.412 -14.095 -14.377 1.00 90.94 99 ILE A C 1
ATOM 749 O O . ILE A 1 99 ? 8.152 -14.569 -13.270 1.00 90.94 99 ILE A O 1
ATOM 753 N N . ASP A 1 100 ? 9.492 -14.439 -15.075 1.00 92.25 100 ASP A N 1
ATOM 754 C CA . ASP A 1 100 ? 10.476 -15.400 -14.594 1.00 92.25 100 ASP A CA 1
ATOM 755 C C . ASP A 1 100 ? 11.424 -14.749 -13.579 1.00 92.25 100 ASP A C 1
ATOM 757 O O . ASP A 1 100 ? 12.125 -13.775 -13.863 1.00 92.25 100 ASP A O 1
ATOM 761 N N . VAL A 1 101 ? 11.492 -15.326 -12.379 1.00 93.00 101 VAL A N 1
ATOM 762 C CA . VAL A 1 101 ? 12.408 -14.891 -11.317 1.00 93.00 101 VAL A CA 1
ATOM 763 C C . VAL A 1 101 ? 13.871 -14.976 -11.766 1.00 93.00 101 VAL A C 1
ATOM 765 O O . VAL A 1 101 ? 14.681 -14.145 -11.354 1.00 93.00 101 VAL A O 1
ATOM 768 N N . VAL A 1 102 ? 14.231 -15.938 -12.622 1.00 94.81 102 VAL A N 1
ATOM 769 C CA . VAL A 1 102 ? 15.592 -16.054 -13.168 1.00 94.81 102 VAL A CA 1
ATOM 770 C C . VAL A 1 102 ? 15.911 -14.871 -14.082 1.00 94.81 102 VAL A C 1
ATOM 772 O O . VAL A 1 102 ? 16.985 -14.279 -13.951 1.00 94.81 102 VAL A O 1
ATOM 775 N N . GLU A 1 103 ? 14.975 -14.467 -14.944 1.00 93.19 103 GLU A N 1
ATOM 776 C CA . GLU A 1 103 ? 15.110 -13.269 -15.778 1.00 93.19 103 GLU A CA 1
ATOM 777 C C . GLU A 1 103 ? 15.240 -12.006 -14.918 1.00 93.19 103 GLU A C 1
ATOM 779 O O . GLU A 1 103 ? 16.147 -11.198 -15.134 1.00 93.19 103 GLU A O 1
ATOM 784 N N . VAL A 1 104 ? 14.390 -11.854 -13.895 1.00 93.44 104 VAL A N 1
ATOM 785 C CA . VAL A 1 104 ? 14.463 -10.726 -12.953 1.00 93.44 104 VAL A CA 1
ATOM 786 C C . VAL A 1 104 ? 15.836 -10.667 -12.287 1.00 93.44 104 VAL A C 1
ATOM 788 O O . VAL A 1 104 ? 16.465 -9.607 -12.270 1.00 93.44 104 VAL A O 1
ATOM 791 N N . ASN A 1 105 ? 16.336 -11.798 -11.786 1.00 92.69 105 ASN A N 1
ATOM 792 C CA . ASN A 1 105 ? 17.656 -11.876 -11.168 1.00 92.69 105 ASN A CA 1
ATOM 793 C C . ASN A 1 105 ? 18.763 -11.508 -12.160 1.00 92.69 105 ASN A C 1
ATOM 795 O O . ASN A 1 105 ? 19.631 -10.710 -11.820 1.00 92.69 105 ASN A O 1
ATOM 799 N N . ALA A 1 106 ? 18.708 -12.002 -13.398 1.00 92.75 106 ALA A N 1
ATOM 800 C CA . ALA A 1 106 ? 19.674 -11.641 -14.432 1.00 92.75 106 ALA A CA 1
ATOM 801 C C . ALA A 1 106 ? 19.652 -10.131 -14.742 1.00 92.75 106 ALA A C 1
ATOM 803 O O . ALA A 1 106 ? 20.708 -9.501 -14.844 1.00 92.75 106 ALA A O 1
ATOM 804 N N . LEU A 1 107 ? 18.464 -9.521 -14.834 1.00 91.38 107 LEU A N 1
ATOM 805 C CA . LEU A 1 107 ? 18.298 -8.080 -15.047 1.00 91.38 107 LEU A CA 1
ATOM 806 C C . LEU A 1 107 ? 18.838 -7.249 -13.877 1.00 91.38 107 LEU A C 1
ATOM 808 O O . LEU A 1 107 ? 19.411 -6.184 -14.116 1.00 91.38 107 LEU A O 1
ATOM 812 N N . VAL A 1 108 ? 18.670 -7.718 -12.637 1.00 91.00 108 VAL A N 1
ATOM 813 C CA . VAL A 1 108 ? 19.230 -7.085 -11.434 1.00 91.00 108 VAL A CA 1
ATOM 814 C C . VAL A 1 108 ? 20.752 -7.228 -11.413 1.00 91.00 108 VAL A C 1
ATOM 816 O O . VAL A 1 108 ? 21.450 -6.227 -11.276 1.00 91.00 108 VAL A O 1
ATOM 819 N N . SER A 1 109 ? 21.286 -8.435 -11.615 1.00 88.38 109 SER A N 1
ATOM 820 C CA . SER A 1 109 ? 22.730 -8.709 -11.605 1.00 88.38 109 SER A CA 1
ATOM 821 C C . SER A 1 109 ? 23.485 -7.996 -12.725 1.00 88.38 109 SER A C 1
ATOM 823 O O . SER A 1 109 ? 24.644 -7.633 -12.554 1.00 88.38 109 SER A O 1
ATOM 825 N N . ALA A 1 110 ? 22.836 -7.733 -13.860 1.00 86.62 110 ALA A N 1
ATOM 826 C CA . ALA A 1 110 ? 23.413 -6.948 -14.947 1.00 86.62 110 ALA A CA 1
ATOM 827 C C . ALA A 1 110 ? 23.566 -5.450 -14.611 1.00 86.62 110 ALA A C 1
ATOM 829 O O . ALA A 1 110 ? 23.929 -4.662 -15.491 1.00 86.62 110 ALA A O 1
ATOM 830 N N . ARG A 1 111 ? 23.196 -5.001 -13.402 1.00 82.75 111 ARG A N 1
ATOM 831 C CA . ARG A 1 111 ? 23.281 -3.594 -12.989 1.00 82.75 111 ARG A CA 1
ATOM 832 C C . ARG A 1 111 ? 24.492 -3.441 -12.088 1.00 82.75 111 ARG A C 1
ATOM 834 O O . ARG A 1 111 ? 24.656 -4.165 -11.114 1.00 82.75 111 ARG A O 1
ATOM 841 N N . LEU A 1 112 ? 25.342 -2.478 -12.431 1.00 76.12 112 LEU A N 1
ATOM 842 C CA . LEU A 1 112 ? 26.497 -2.132 -11.618 1.00 76.12 112 LEU A CA 1
ATOM 843 C C . LEU A 1 112 ? 26.001 -1.479 -10.325 1.00 76.12 112 LEU A C 1
ATOM 845 O O . LEU A 1 112 ? 25.454 -0.376 -10.352 1.00 76.12 112 LEU A O 1
ATOM 849 N N . ILE A 1 113 ? 26.175 -2.189 -9.215 1.00 81.12 113 ILE A N 1
ATOM 850 C CA . ILE A 1 113 ? 25.895 -1.712 -7.864 1.00 81.12 113 ILE A CA 1
ATOM 851 C C . ILE A 1 113 ? 27.228 -1.695 -7.121 1.00 81.12 113 ILE A C 1
ATOM 853 O O . ILE A 1 113 ? 27.869 -2.731 -6.955 1.00 81.12 113 ILE A O 1
ATOM 857 N N . THR A 1 114 ? 27.657 -0.509 -6.710 1.00 87.31 114 THR A N 1
ATOM 858 C CA . THR A 1 114 ? 28.857 -0.292 -5.898 1.00 87.31 114 THR A CA 1
ATOM 859 C C . THR A 1 114 ? 28.498 -0.270 -4.405 1.00 87.31 114 THR A C 1
ATOM 861 O O . THR A 1 114 ? 27.376 0.090 -4.047 1.00 87.31 114 THR A O 1
ATOM 864 N N . PRO A 1 115 ? 29.407 -0.665 -3.496 1.00 88.50 115 PRO A N 1
ATOM 865 C CA . PRO A 1 115 ? 29.168 -0.613 -2.052 1.00 88.50 115 PRO A CA 1
ATOM 866 C C . PRO A 1 115 ? 29.427 0.797 -1.484 1.00 88.50 115 PRO A C 1
ATOM 868 O O . PRO A 1 115 ? 30.096 0.957 -0.466 1.00 88.50 115 PRO A O 1
ATOM 871 N N . ASP A 1 116 ? 28.929 1.827 -2.164 1.00 91.62 116 ASP A N 1
ATOM 872 C CA . ASP A 1 116 ? 29.018 3.235 -1.776 1.00 91.62 116 ASP A CA 1
ATOM 873 C C . ASP A 1 116 ? 27.633 3.904 -1.847 1.00 91.62 116 ASP A C 1
ATOM 875 O O . ASP A 1 116 ? 26.627 3.271 -2.179 1.00 91.62 116 ASP A O 1
ATOM 879 N N . ALA A 1 117 ? 27.558 5.187 -1.484 1.00 90.25 117 ALA A N 1
ATOM 880 C CA . ALA A 1 117 ? 26.296 5.927 -1.465 1.00 90.25 117 ALA A CA 1
ATOM 881 C C . ALA A 1 117 ? 25.624 5.988 -2.850 1.00 90.25 117 ALA A C 1
ATOM 883 O O . ALA A 1 117 ? 24.402 5.849 -2.949 1.00 90.25 117 ALA A O 1
ATOM 884 N N . ASP A 1 118 ? 26.414 6.134 -3.916 1.00 88.88 118 ASP A N 1
ATOM 885 C CA . ASP A 1 118 ? 25.915 6.174 -5.291 1.00 88.88 118 ASP A CA 1
ATOM 886 C C . ASP A 1 118 ? 25.377 4.812 -5.728 1.00 88.88 118 ASP A C 1
ATOM 888 O O . ASP A 1 118 ? 24.317 4.717 -6.348 1.00 88.88 118 ASP A O 1
ATOM 892 N N . GLY A 1 119 ? 26.070 3.734 -5.375 1.00 89.75 119 GLY A N 1
ATOM 893 C CA . GLY A 1 119 ? 25.635 2.372 -5.625 1.00 89.75 119 GLY A CA 1
ATOM 894 C C . GLY A 1 119 ? 24.377 2.009 -4.847 1.00 89.75 119 GLY A C 1
ATOM 895 O O . GLY A 1 119 ? 23.469 1.417 -5.430 1.00 89.75 119 GLY A O 1
ATOM 896 N N . LEU A 1 120 ? 24.251 2.449 -3.591 1.00 89.44 120 LEU A N 1
ATOM 897 C CA . LEU A 1 120 ? 23.018 2.312 -2.814 1.00 89.44 120 LEU A CA 1
ATOM 898 C C . LEU A 1 120 ? 21.857 3.071 -3.469 1.00 89.44 120 LEU A C 1
ATOM 900 O O . LEU A 1 120 ? 20.777 2.508 -3.654 1.00 89.44 120 LEU A O 1
ATOM 904 N N . TYR A 1 121 ? 22.080 4.322 -3.881 1.00 89.12 121 TYR A N 1
ATOM 905 C CA . TYR A 1 121 ? 21.080 5.107 -4.606 1.00 89.12 121 TYR A CA 1
ATOM 906 C C . TYR A 1 121 ? 20.656 4.412 -5.910 1.00 89.12 121 TYR A C 1
ATOM 908 O O . TYR A 1 121 ? 19.463 4.271 -6.201 1.00 89.12 121 TYR A O 1
ATOM 916 N N . ASN A 1 122 ? 21.626 3.920 -6.685 1.00 88.94 122 ASN A N 1
ATOM 917 C CA . ASN A 1 122 ? 21.372 3.186 -7.918 1.00 88.94 122 ASN A CA 1
ATOM 918 C C . ASN A 1 122 ? 20.573 1.903 -7.647 1.00 88.94 122 ASN A C 1
ATOM 920 O O . ASN A 1 122 ? 19.622 1.634 -8.377 1.00 88.94 122 ASN A O 1
ATOM 924 N N . ALA A 1 123 ? 20.904 1.151 -6.598 1.00 89.62 123 ALA A N 1
ATOM 925 C CA . ALA A 1 123 ? 20.217 -0.082 -6.225 1.00 89.62 123 ALA A CA 1
ATOM 926 C C . ALA A 1 123 ? 18.779 0.159 -5.742 1.00 89.62 123 ALA A C 1
ATOM 928 O O . ALA A 1 123 ? 17.885 -0.600 -6.104 1.00 89.62 123 ALA A O 1
ATOM 929 N N . MET A 1 124 ? 18.536 1.212 -4.958 1.0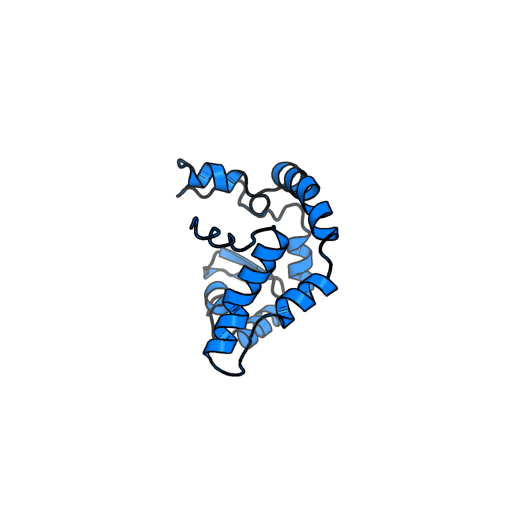0 90.00 124 MET A N 1
ATOM 930 C CA . MET A 1 124 ? 17.216 1.488 -4.381 1.00 90.00 124 MET A CA 1
ATOM 931 C C . MET A 1 124 ? 16.255 2.163 -5.362 1.00 90.00 124 MET A C 1
ATOM 933 O O . MET A 1 124 ? 15.062 1.866 -5.347 1.00 90.00 124 MET A O 1
ATOM 937 N N . PHE A 1 125 ? 16.748 3.069 -6.213 1.00 88.81 125 PHE A N 1
ATOM 938 C CA . PHE A 1 125 ? 15.880 3.924 -7.030 1.00 88.81 125 PHE A CA 1
ATOM 939 C C . PHE A 1 125 ? 15.968 3.628 -8.527 1.00 88.81 125 PHE A C 1
ATOM 941 O O . PHE A 1 125 ? 14.939 3.523 -9.192 1.00 88.81 125 PHE A O 1
ATOM 948 N N . ARG A 1 126 ? 17.175 3.473 -9.089 1.00 88.38 126 ARG A N 1
ATOM 949 C CA . ARG A 1 126 ? 17.339 3.288 -10.545 1.00 88.38 126 ARG A CA 1
ATOM 950 C C . ARG A 1 126 ? 17.169 1.835 -10.978 1.00 88.38 126 ARG A C 1
ATOM 952 O O . ARG A 1 126 ? 16.522 1.580 -11.991 1.00 88.38 126 ARG A O 1
ATOM 959 N N . GLY A 1 127 ? 17.714 0.895 -10.213 1.00 90.62 127 GLY A N 1
ATOM 960 C CA . GLY A 1 127 ? 17.670 -0.542 -10.474 1.00 90.62 127 GLY A CA 1
ATOM 961 C C . GLY A 1 127 ? 16.244 -1.053 -10.688 1.00 90.62 127 GLY A C 1
ATOM 962 O O . GLY A 1 127 ? 15.962 -1.543 -11.784 1.00 90.62 127 GLY A O 1
ATOM 963 N N . PRO A 1 128 ? 15.322 -0.868 -9.722 1.00 91.88 128 PRO A N 1
ATOM 964 C CA . PRO A 1 128 ? 13.945 -1.338 -9.844 1.00 91.88 128 PRO A CA 1
ATOM 965 C C . PRO A 1 128 ? 13.227 -0.761 -11.067 1.00 91.88 128 PRO A C 1
ATOM 967 O O . PRO A 1 128 ? 12.581 -1.502 -11.803 1.00 91.88 128 PRO A O 1
ATOM 970 N N . VAL A 1 129 ? 13.402 0.536 -11.349 1.00 91.62 129 VAL A N 1
ATOM 971 C CA . VAL A 1 129 ? 12.801 1.186 -12.525 1.00 91.62 129 VAL A CA 1
ATOM 972 C C . VAL A 1 129 ? 13.331 0.578 -13.822 1.00 91.62 129 VAL A C 1
ATOM 974 O O . VAL A 1 129 ? 12.550 0.286 -14.723 1.00 91.62 129 VAL A O 1
ATOM 977 N N . CYS A 1 130 ? 14.642 0.343 -13.928 1.00 90.50 130 CYS A N 1
ATOM 978 C CA . CYS A 1 130 ? 15.236 -0.271 -15.114 1.00 90.50 130 CYS A CA 1
ATOM 979 C C . CYS A 1 130 ? 14.803 -1.729 -15.318 1.00 90.50 130 CYS A C 1
ATOM 981 O O . CYS A 1 130 ? 14.638 -2.148 -16.462 1.00 90.50 130 CYS A O 1
ATOM 983 N N . VAL A 1 131 ? 14.644 -2.500 -14.239 1.00 92.31 131 VAL A N 1
ATOM 984 C CA . VAL A 1 131 ? 14.160 -3.888 -14.304 1.00 92.31 131 VAL A CA 1
ATOM 985 C C . VAL A 1 131 ? 12.707 -3.910 -14.769 1.00 92.31 131 VAL A C 1
ATOM 987 O O . VAL A 1 131 ? 12.401 -4.568 -15.757 1.00 92.31 131 VAL A O 1
ATOM 990 N N . VAL A 1 132 ? 11.832 -3.122 -14.136 1.00 92.62 132 VAL A N 1
ATOM 991 C CA . VAL A 1 132 ? 10.417 -3.022 -14.526 1.00 92.62 132 VAL A CA 1
ATOM 992 C C . VAL A 1 132 ? 10.274 -2.531 -15.968 1.00 92.62 132 VAL A C 1
ATOM 994 O O . VAL A 1 132 ? 9.491 -3.091 -16.726 1.00 92.62 132 VAL A O 1
ATOM 997 N N . ALA A 1 133 ? 11.058 -1.535 -16.385 1.00 92.44 133 ALA A N 1
ATOM 998 C CA . ALA A 1 133 ? 11.049 -1.050 -17.763 1.00 92.44 133 ALA A CA 1
ATOM 999 C C . ALA A 1 133 ? 11.412 -2.160 -18.766 1.00 92.44 133 ALA A C 1
ATOM 1001 O O . ALA A 1 133 ? 10.718 -2.322 -19.768 1.00 92.44 133 ALA A O 1
ATOM 1002 N N . ALA A 1 134 ? 12.452 -2.950 -18.480 1.00 91.50 134 ALA A N 1
ATOM 1003 C CA . ALA A 1 134 ? 12.853 -4.064 -19.336 1.00 91.50 134 ALA A CA 1
ATOM 1004 C C . ALA A 1 134 ? 11.760 -5.142 -19.430 1.00 91.50 134 ALA A C 1
ATOM 1006 O O . ALA A 1 134 ? 11.419 -5.545 -20.538 1.00 91.50 134 ALA A O 1
ATOM 1007 N N . LEU A 1 135 ? 11.157 -5.529 -18.299 1.00 91.25 135 LEU A N 1
ATOM 1008 C CA . LEU A 1 135 ? 10.057 -6.506 -18.253 1.00 91.25 135 LEU A CA 1
ATOM 1009 C C . LEU A 1 135 ? 8.806 -6.023 -19.004 1.00 91.25 135 LEU A C 1
ATOM 1011 O O . LEU A 1 135 ? 8.077 -6.818 -19.585 1.00 91.25 135 LEU A O 1
ATOM 1015 N N . LEU A 1 136 ? 8.568 -4.710 -19.030 1.00 90.88 136 LEU A N 1
ATOM 1016 C CA . LEU A 1 136 ? 7.487 -4.088 -19.799 1.00 90.88 136 LEU A CA 1
ATOM 1017 C C . LEU A 1 136 ? 7.842 -3.868 -21.284 1.00 90.88 136 LEU A C 1
ATOM 1019 O O . LEU A 1 136 ? 7.055 -3.275 -22.020 1.00 90.88 136 LEU A O 1
ATOM 1023 N N . GLY A 1 137 ? 9.018 -4.311 -21.739 1.00 90.50 137 GLY A N 1
ATOM 1024 C CA . GLY A 1 137 ? 9.453 -4.204 -23.135 1.00 90.50 137 GLY A CA 1
ATOM 1025 C C . GLY A 1 137 ? 10.024 -2.838 -23.535 1.00 90.50 137 GLY A C 1
ATOM 1026 O O . GLY A 1 137 ? 10.318 -2.614 -24.716 1.00 90.50 137 GLY A O 1
ATOM 1027 N N . PHE A 1 138 ? 10.238 -1.925 -22.581 1.00 89.44 138 PHE A N 1
ATOM 1028 C CA . PHE A 1 138 ? 10.950 -0.675 -22.839 1.00 89.44 138 PHE A CA 1
ATOM 1029 C C . PHE A 1 138 ? 12.436 -0.971 -23.048 1.00 89.44 138 PHE A C 1
ATOM 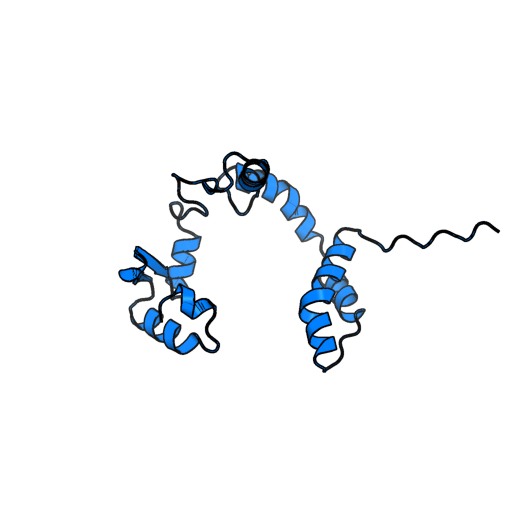1031 O O . PHE A 1 138 ? 13.224 -1.102 -22.111 1.00 89.44 138 PHE A O 1
ATOM 1038 N N . HIS A 1 139 ? 12.834 -1.051 -24.311 1.00 78.19 139 HIS A N 1
ATOM 1039 C CA . HIS A 1 139 ? 14.229 -1.122 -24.711 1.00 78.19 139 HIS A CA 1
ATOM 1040 C C . HIS A 1 139 ? 14.755 0.284 -25.004 1.00 78.19 139 HIS A C 1
ATOM 1042 O O . HIS A 1 139 ? 14.015 1.179 -25.418 1.00 78.19 139 HIS A O 1
ATOM 1048 N N . ARG A 1 140 ? 16.063 0.495 -24.812 1.00 64.06 140 ARG A N 1
ATOM 1049 C CA . ARG A 1 140 ? 16.700 1.714 -25.321 1.00 64.06 140 ARG A CA 1
ATOM 1050 C C . ARG A 1 140 ? 16.489 1.740 -26.833 1.00 64.06 140 ARG A C 1
ATOM 1052 O O . ARG A 1 140 ? 16.858 0.780 -27.510 1.00 64.06 140 ARG A O 1
ATOM 1059 N N . LEU A 1 141 ? 15.922 2.829 -27.351 1.00 55.84 141 LEU A N 1
ATOM 1060 C CA . LEU A 1 141 ? 15.938 3.098 -28.785 1.00 55.84 141 LEU A CA 1
ATOM 1061 C C . LEU A 1 141 ? 17.391 2.961 -29.248 1.00 55.84 141 LEU A C 1
ATOM 1063 O O . LEU A 1 141 ? 18.279 3.629 -28.710 1.00 55.84 141 LEU A O 1
ATOM 1067 N N . ARG A 1 142 ? 17.653 2.055 -30.197 1.00 52.59 142 ARG A N 1
ATOM 1068 C CA . ARG A 1 142 ? 18.946 2.031 -30.883 1.00 52.59 142 ARG A CA 1
ATOM 1069 C C . ARG A 1 142 ? 19.110 3.419 -31.492 1.00 52.59 142 ARG A C 1
ATOM 1071 O O . ARG A 1 142 ? 18.283 3.804 -32.316 1.00 52.59 142 ARG A O 1
ATOM 1078 N N . ALA A 1 143 ? 20.126 4.171 -31.063 1.00 52.66 143 ALA A N 1
ATOM 1079 C CA . ALA A 1 143 ? 20.526 5.378 -31.772 1.00 52.66 143 ALA A CA 1
ATOM 1080 C C . ALA A 1 143 ? 20.654 4.992 -33.251 1.00 52.66 143 ALA A C 1
ATOM 1082 O O . ALA A 1 143 ? 21.316 3.999 -33.572 1.00 52.66 143 ALA A O 1
ATOM 1083 N N . GLY A 1 144 ? 19.888 5.674 -34.103 1.00 45.91 144 GLY A N 1
ATOM 1084 C CA . GLY A 1 144 ? 19.752 5.327 -35.509 1.00 45.91 144 GLY A CA 1
ATOM 1085 C C . GLY A 1 144 ? 21.121 5.156 -36.151 1.00 45.91 144 GLY A C 1
ATOM 1086 O O . GLY A 1 144 ? 22.053 5.900 -35.848 1.00 45.91 144 GLY A O 1
ATOM 1087 N N . ARG A 1 145 ? 21.236 4.150 -37.024 1.00 47.41 145 ARG A N 1
ATOM 1088 C CA . ARG A 1 145 ? 22.359 4.027 -37.955 1.00 47.41 145 ARG A CA 1
ATOM 1089 C C . ARG A 1 145 ? 22.581 5.402 -38.578 1.00 47.41 145 ARG A C 1
ATOM 1091 O O . ARG A 1 145 ? 21.655 5.925 -39.198 1.00 47.41 145 ARG A O 1
ATOM 1098 N N . SER A 1 146 ? 23.772 5.965 -38.395 1.00 45.84 146 SER A N 1
ATOM 1099 C CA . SER A 1 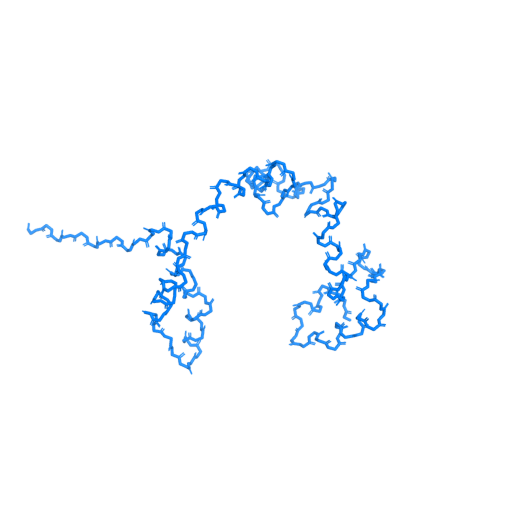146 ? 24.222 7.110 -39.174 1.00 45.84 146 SER A CA 1
ATOM 1100 C C . SER A 1 146 ? 24.000 6.766 -40.643 1.00 45.84 146 SER A C 1
ATOM 1102 O O . SER A 1 146 ? 24.573 5.798 -41.149 1.00 45.84 146 SER A O 1
ATOM 1104 N N . VAL A 1 147 ? 23.087 7.487 -41.288 1.00 46.88 147 VAL A N 1
ATOM 1105 C CA . VAL A 1 147 ? 22.987 7.480 -42.743 1.00 46.88 147 VAL A CA 1
ATOM 1106 C C . VAL A 1 147 ? 24.261 8.162 -43.224 1.00 46.88 147 VAL A C 1
ATOM 1108 O O . VAL A 1 147 ? 24.566 9.272 -42.786 1.00 46.88 147 VAL A O 1
ATOM 1111 N N . SER A 1 148 ? 25.043 7.398 -43.983 1.00 57.31 148 SER A N 1
ATOM 1112 C CA . SER A 1 148 ? 26.317 7.815 -44.561 1.00 57.31 148 SER A CA 1
ATOM 1113 C C . SER A 1 148 ? 26.144 8.868 -45.644 1.00 57.31 148 SER A C 1
ATOM 1115 O O . SER A 1 148 ? 25.035 8.953 -46.215 1.00 57.31 148 SER A O 1
#

Foldseek 3Di:
DDPVVLVVDPDSVVVLVVCVVVPQWDQDVVVRDIGRRDPVSVVCLVPDPVNALDDPVPLFPPVPCVHPSSVVLNQDLSSDDDCSNPVVCVVCVVVVVPDDPVLLVVLLVPDDADPDPVSVCCNPPVSVVSSVCVSVVNDPDDPDDPPD